Protein AF-A0A1R3T8W7-F1 (afdb_monomer_lite)

InterPro domains:
  IPR005361 Uncharacterised protein family UPF0158 [PF03682] (24-97)

Foldseek 3Di:
DDDDDDPPPDDPVPDPVPPCVPDPDDDDDDDDDPVVVLVLLVVVLVPDDPDDLSVQLVCLSVDPPNVVSNCVSLVVDPCVVVSVVSSVVVRVVSVVVSVVCVVVVVD

Radius of gyration: 21.02 Å; chains: 1; bounding box: 66×24×58 Å

Secondary structure (DSSP, 8-state):
-PPP-------SSSSSGGGGGG-SS----PPPPHHHHHHHHHHHHHHSPSSHHHHHHHHHHTSSSHHHHHHHHHHTSTTHHHHHHHHHHHHHHHHHHHHHHHHHS--

Sequence (107 aa):
MKKEEEMTDTDTYSDEIFSFRKWKDFITIEPLESSEAYRIMEYFVDNLPKGHAKNILNNAINGKKPFANFNNFIHQSEYRELWFEFKDRMYEKYVIDSYLYKITDKG

Organism: NCBI:txid1642647

pLDDT: mean 85.26, std 19.99, range [35.75, 98.62]

Structure (mmCIF, N/CA/C/O backbone):
data_AF-A0A1R3T8W7-F1
#
_entry.id   AF-A0A1R3T8W7-F1
#
loop_
_atom_site.group_PDB
_atom_site.id
_atom_site.type_symbol
_atom_site.label_atom_id
_atom_site.label_alt_id
_atom_site.label_comp_id
_atom_site.label_asym_id
_atom_site.label_entity_id
_atom_site.label_seq_id
_atom_site.pdbx_PDB_ins_code
_atom_site.Cartn_x
_atom_site.Cartn_y
_atom_site.Cartn_z
_atom_site.occupancy
_atom_site.B_iso_or_equiv
_atom_site.auth_seq_id
_atom_site.auth_comp_id
_atom_site.auth_asym_id
_atom_site.auth_atom_id
_atom_site.pdbx_PDB_model_num
ATOM 1 N N . MET A 1 1 ? 47.899 4.481 27.306 1.00 35.75 1 MET A N 1
ATOM 2 C CA . MET A 1 1 ? 46.911 5.265 26.540 1.00 35.75 1 MET A CA 1
ATOM 3 C C . MET A 1 1 ? 46.692 4.532 25.223 1.00 35.75 1 MET A C 1
ATOM 5 O O . MET A 1 1 ? 47.529 4.633 24.336 1.00 35.75 1 MET A O 1
ATOM 9 N N . LYS A 1 2 ? 45.689 3.648 25.168 1.00 37.84 2 LYS A N 1
ATOM 10 C CA . LYS A 1 2 ? 45.325 2.922 23.944 1.00 37.84 2 LYS A CA 1
ATOM 11 C C . LYS A 1 2 ? 44.410 3.850 23.146 1.00 37.84 2 LYS A C 1
ATOM 13 O O . LYS A 1 2 ? 43.479 4.388 23.734 1.00 37.84 2 LYS A O 1
ATOM 18 N N . LYS A 1 3 ? 44.731 4.103 21.877 1.00 40.78 3 LYS A N 1
ATOM 19 C CA . LYS A 1 3 ? 43.818 4.803 20.971 1.00 40.78 3 LYS A CA 1
ATOM 20 C C . LYS A 1 3 ? 42.652 3.862 20.683 1.00 40.78 3 LYS A C 1
ATOM 22 O O . LYS A 1 3 ? 42.885 2.708 20.337 1.00 40.78 3 LYS A O 1
ATOM 27 N N . GLU A 1 4 ? 41.447 4.356 20.916 1.00 46.00 4 GLU A N 1
ATOM 28 C CA . GLU A 1 4 ? 40.200 3.741 20.481 1.00 46.00 4 GLU A CA 1
ATOM 29 C C . GLU A 1 4 ? 40.192 3.727 18.949 1.00 46.00 4 GLU A C 1
ATOM 31 O O . GLU A 1 4 ? 40.404 4.759 18.311 1.00 46.00 4 GLU A O 1
ATOM 36 N N . GLU A 1 5 ? 40.035 2.542 18.367 1.00 46.19 5 GLU A N 1
ATOM 37 C CA . GLU A 1 5 ? 39.701 2.388 16.955 1.00 46.19 5 GLU A CA 1
ATOM 38 C C . GLU A 1 5 ? 38.207 2.696 16.815 1.00 46.19 5 GLU A C 1
ATOM 40 O O . GLU A 1 5 ? 37.358 1.939 17.287 1.00 46.19 5 GLU A O 1
ATOM 45 N N . GLU A 1 6 ? 37.889 3.843 16.214 1.00 45.78 6 GLU A N 1
ATOM 46 C CA . GLU A 1 6 ? 36.545 4.143 15.727 1.00 45.78 6 GLU A CA 1
ATOM 47 C C . GLU A 1 6 ? 36.195 3.137 14.627 1.00 45.78 6 GLU A C 1
ATOM 49 O O . GLU A 1 6 ? 36.710 3.189 13.511 1.00 45.78 6 GLU A O 1
ATOM 54 N N . MET A 1 7 ? 35.320 2.197 14.965 1.00 41.44 7 MET A N 1
ATOM 55 C CA . MET A 1 7 ? 34.732 1.252 14.029 1.00 41.44 7 MET A CA 1
ATOM 56 C C . MET A 1 7 ? 33.628 1.983 13.252 1.00 41.44 7 MET A C 1
ATOM 58 O O . MET A 1 7 ? 32.489 2.079 13.708 1.00 41.44 7 MET A O 1
ATOM 62 N N . THR A 1 8 ? 33.970 2.566 12.102 1.00 39.56 8 THR A N 1
ATOM 63 C CA . THR A 1 8 ? 32.982 3.157 11.194 1.00 39.56 8 THR A CA 1
ATOM 64 C C . THR A 1 8 ? 32.245 2.029 10.482 1.00 39.56 8 THR A C 1
ATOM 66 O O . THR A 1 8 ? 32.768 1.420 9.554 1.00 39.56 8 THR A O 1
ATOM 69 N N . ASP A 1 9 ? 31.026 1.748 10.934 1.00 48.84 9 ASP A N 1
ATOM 70 C CA . ASP A 1 9 ? 30.135 0.692 10.432 1.00 48.84 9 ASP A CA 1
ATOM 71 C C . ASP A 1 9 ? 29.464 1.087 9.099 1.00 48.84 9 ASP A C 1
ATOM 73 O O . ASP A 1 9 ? 28.261 0.942 8.884 1.00 48.84 9 ASP A O 1
ATOM 77 N N . THR A 1 10 ? 30.242 1.700 8.209 1.00 51.19 10 THR A N 1
ATOM 78 C CA . THR A 1 10 ? 29.785 2.209 6.914 1.00 51.19 10 THR A CA 1
ATOM 79 C C . THR A 1 10 ? 30.798 1.772 5.865 1.00 51.19 10 THR A C 1
ATOM 81 O O . THR A 1 10 ? 31.996 1.856 6.104 1.00 51.19 10 THR A O 1
ATOM 84 N N . ASP A 1 11 ? 30.303 1.321 4.715 1.00 51.56 11 ASP A N 1
ATOM 85 C CA . ASP A 1 11 ? 31.067 1.100 3.477 1.00 51.56 11 ASP A CA 1
ATOM 86 C C . ASP A 1 11 ? 31.631 -0.310 3.232 1.00 51.56 11 ASP A C 1
ATOM 88 O O . ASP A 1 11 ? 32.797 -0.502 2.907 1.00 51.56 11 ASP A O 1
ATOM 92 N N . THR A 1 12 ? 30.774 -1.335 3.263 1.00 46.56 12 THR A N 1
ATOM 93 C CA . THR A 1 12 ? 31.036 -2.568 2.476 1.00 46.56 12 THR A CA 1
ATOM 94 C C . THR A 1 12 ? 29.970 -2.847 1.408 1.00 46.56 12 THR A C 1
ATOM 96 O O . THR A 1 12 ? 30.175 -3.671 0.526 1.00 46.56 12 THR A O 1
ATOM 99 N N . TYR A 1 13 ? 28.859 -2.105 1.396 1.00 54.47 13 TYR A N 1
ATOM 100 C CA . TYR A 1 13 ? 27.797 -2.270 0.390 1.00 54.47 13 TYR A CA 1
ATOM 101 C C . TYR A 1 13 ? 27.903 -1.322 -0.822 1.00 54.47 13 TYR A C 1
ATOM 103 O O . TYR A 1 13 ? 27.058 -1.385 -1.715 1.00 54.47 13 TYR A O 1
ATOM 111 N N . SER A 1 14 ? 28.899 -0.433 -0.878 1.00 55.19 14 SER A N 1
ATOM 112 C CA . SER A 1 14 ? 28.880 0.718 -1.796 1.00 55.19 14 SER A CA 1
ATOM 113 C C . SER A 1 14 ? 29.495 0.487 -3.182 1.00 55.19 14 SER A C 1
ATOM 115 O O . SER A 1 14 ? 29.097 1.187 -4.110 1.00 55.19 14 SER A O 1
ATOM 117 N N . ASP A 1 15 ? 30.370 -0.501 -3.391 1.00 50.47 15 ASP A N 1
ATOM 118 C CA . ASP A 1 15 ? 31.103 -0.591 -4.669 1.00 50.47 15 ASP A CA 1
ATOM 119 C C . ASP A 1 15 ? 30.623 -1.705 -5.617 1.00 50.47 15 ASP A C 1
ATOM 121 O O . ASP A 1 15 ? 30.577 -1.506 -6.834 1.00 50.47 15 ASP A O 1
ATOM 125 N N . GLU A 1 16 ? 30.193 -2.864 -5.106 1.00 53.38 16 GLU A N 1
ATOM 126 C CA . GLU A 1 16 ? 29.762 -3.978 -5.969 1.00 53.38 16 GLU A CA 1
ATOM 127 C C . GLU A 1 16 ? 28.366 -3.761 -6.571 1.00 53.38 16 GLU A C 1
ATOM 129 O O . GLU A 1 16 ? 28.170 -3.970 -7.775 1.00 53.38 16 GLU A O 1
ATOM 134 N N . ILE A 1 17 ? 27.416 -3.263 -5.766 1.00 56.38 17 ILE A N 1
ATOM 135 C CA . ILE A 1 17 ? 26.030 -2.999 -6.190 1.00 56.38 17 ILE A CA 1
ATOM 136 C C . ILE A 1 17 ? 25.981 -1.899 -7.260 1.00 56.38 17 ILE A C 1
ATOM 138 O O . ILE A 1 17 ? 25.175 -1.982 -8.183 1.00 56.38 17 ILE A O 1
ATOM 142 N N . PHE A 1 18 ? 26.876 -0.906 -7.207 1.00 52.75 18 PHE A N 1
ATOM 143 C CA . PHE A 1 18 ? 26.897 0.217 -8.153 1.00 52.75 18 PHE A CA 1
ATOM 144 C C . PHE A 1 18 ? 27.688 -0.042 -9.450 1.00 52.75 18 PHE A C 1
ATOM 146 O O . PHE A 1 18 ? 27.771 0.831 -10.323 1.00 52.75 18 PHE A O 1
ATOM 153 N N . SER A 1 19 ? 28.213 -1.257 -9.647 1.00 54.53 19 SER A N 1
ATOM 154 C CA . SER A 1 19 ? 28.898 -1.647 -10.890 1.00 54.53 19 SER A CA 1
ATOM 155 C C . SER A 1 19 ? 27.957 -1.912 -12.085 1.00 54.53 19 SER A C 1
ATOM 157 O O . SER A 1 19 ? 28.419 -2.282 -13.169 1.00 54.53 19 SER A O 1
ATOM 159 N N . PHE A 1 20 ? 26.651 -1.629 -11.947 1.00 54.09 20 PHE A N 1
ATOM 160 C CA . PHE A 1 20 ? 25.636 -1.707 -13.014 1.00 54.09 20 PHE A CA 1
ATOM 161 C C . PHE A 1 20 ? 25.972 -0.890 -14.271 1.00 54.09 20 PHE A C 1
ATOM 163 O O . PHE A 1 20 ? 25.447 -1.168 -15.347 1.00 54.09 20 PHE A O 1
ATOM 170 N N . ARG A 1 21 ? 26.905 0.071 -14.189 1.00 55.38 21 ARG A N 1
ATOM 171 C CA . ARG A 1 21 ? 27.391 0.846 -15.349 1.00 55.38 21 ARG A CA 1
ATOM 172 C C . ARG A 1 21 ? 28.024 -0.010 -16.460 1.00 55.38 21 ARG A C 1
ATOM 174 O O . ARG A 1 21 ? 28.315 0.526 -17.524 1.00 55.38 21 ARG A O 1
ATOM 181 N N . LYS A 1 22 ? 28.268 -1.308 -16.231 1.00 67.19 22 LYS A N 1
ATOM 182 C CA . LYS A 1 22 ? 28.845 -2.233 -17.225 1.00 67.19 22 LYS A CA 1
ATOM 183 C C . LYS A 1 22 ? 27.819 -3.103 -17.961 1.00 67.19 22 LYS A C 1
ATOM 185 O O . LYS A 1 22 ? 28.210 -3.804 -18.894 1.00 67.19 22 LYS A O 1
ATOM 190 N N . TRP A 1 23 ? 26.545 -3.105 -17.565 1.00 78.94 23 TRP A N 1
ATOM 191 C CA . TRP A 1 23 ? 25.536 -3.932 -18.234 1.00 78.94 23 TRP A CA 1
ATOM 192 C C . TRP A 1 23 ? 25.052 -3.235 -19.502 1.00 78.94 23 TRP A C 1
ATOM 194 O O . TRP A 1 23 ? 24.593 -2.098 -19.460 1.00 78.94 23 TRP A O 1
ATOM 204 N N . LYS A 1 24 ? 25.190 -3.919 -20.641 1.00 73.38 24 LYS A N 1
ATOM 205 C CA . LYS A 1 24 ? 24.734 -3.398 -21.937 1.00 73.38 24 LYS A CA 1
ATOM 206 C C . LYS A 1 24 ? 23.214 -3.458 -22.070 1.00 73.38 24 LYS A C 1
ATOM 208 O O . LYS A 1 24 ? 22.630 -2.531 -22.616 1.00 73.38 24 LYS A O 1
ATOM 213 N N . ASP A 1 25 ? 22.602 -4.498 -21.504 1.00 83.69 25 ASP A N 1
ATOM 214 C CA . ASP A 1 25 ? 21.164 -4.736 -21.557 1.00 83.69 25 ASP A CA 1
ATOM 215 C C . ASP A 1 25 ? 20.617 -4.917 -20.141 1.00 83.69 25 ASP A C 1
ATOM 217 O O . ASP A 1 25 ? 20.910 -5.901 -19.461 1.00 83.69 25 ASP A O 1
ATOM 221 N N . PHE A 1 26 ? 19.826 -3.952 -19.683 1.00 85.56 26 PHE A N 1
ATOM 222 C CA . PHE A 1 26 ? 19.116 -4.022 -18.411 1.00 85.56 26 PHE A CA 1
ATOM 223 C C . PHE A 1 26 ? 17.730 -3.392 -18.542 1.00 85.56 26 PHE A C 1
ATOM 225 O O . PHE A 1 26 ? 17.461 -2.600 -19.449 1.00 85.56 26 PHE A O 1
ATOM 232 N N . ILE A 1 27 ? 16.838 -3.769 -17.628 1.00 86.75 27 ILE A N 1
ATOM 233 C CA . ILE A 1 27 ? 15.497 -3.205 -17.513 1.00 86.75 27 ILE A CA 1
ATOM 234 C C . ILE A 1 27 ? 15.347 -2.679 -16.094 1.00 86.75 27 ILE A C 1
ATOM 236 O O . ILE A 1 27 ? 15.409 -3.443 -15.135 1.00 86.75 27 ILE A O 1
ATOM 240 N N . THR A 1 28 ? 15.134 -1.372 -15.973 1.00 90.12 28 THR A N 1
ATOM 241 C CA . THR A 1 28 ? 14.786 -0.741 -14.700 1.00 90.12 28 THR A CA 1
ATOM 242 C C . THR A 1 28 ? 13.273 -0.751 -14.534 1.00 90.12 28 THR A C 1
ATOM 244 O O . THR A 1 28 ? 12.538 -0.308 -15.427 1.00 90.12 28 THR A O 1
ATOM 247 N N . ILE A 1 29 ? 12.816 -1.260 -13.393 1.00 91.56 29 ILE A N 1
ATOM 248 C CA . ILE A 1 29 ? 11.424 -1.191 -12.952 1.00 91.56 29 ILE A CA 1
ATOM 249 C C . ILE A 1 29 ? 11.372 -0.138 -11.855 1.00 91.56 29 ILE A C 1
ATOM 251 O O . ILE A 1 29 ? 12.036 -0.281 -10.829 1.00 91.56 29 ILE A O 1
ATOM 255 N N . GLU A 1 30 ? 10.619 0.929 -12.106 1.00 92.44 30 GLU A N 1
ATOM 256 C CA . GLU A 1 30 ? 10.473 2.006 -11.135 1.00 92.44 30 GLU A CA 1
ATOM 257 C C . GLU A 1 30 ? 9.641 1.529 -9.940 1.00 92.44 30 GLU A C 1
ATOM 259 O O . GLU A 1 30 ? 8.701 0.743 -10.127 1.00 92.44 30 GLU A O 1
ATOM 264 N N . PRO A 1 31 ? 9.954 1.996 -8.720 1.00 91.88 31 PRO A N 1
ATOM 265 C CA . PRO A 1 31 ? 9.131 1.732 -7.552 1.00 91.88 31 PRO A CA 1
ATOM 266 C C . PRO A 1 31 ? 7.673 2.144 -7.768 1.00 91.88 31 PRO A C 1
ATOM 268 O O . PRO A 1 31 ? 7.356 3.023 -8.566 1.00 91.88 31 PRO A O 1
ATOM 271 N N . LEU A 1 32 ? 6.781 1.510 -7.014 1.00 93.62 32 LEU A N 1
ATOM 272 C CA . LEU A 1 32 ? 5.358 1.807 -7.063 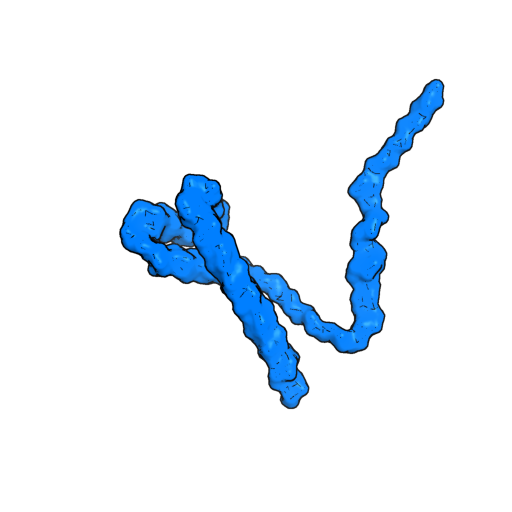1.00 93.62 32 LEU A CA 1
ATOM 273 C C . LEU A 1 32 ? 5.101 3.229 -6.538 1.00 93.62 32 LEU A C 1
ATOM 275 O O . LEU A 1 32 ? 5.505 3.567 -5.423 1.00 93.62 32 LEU A O 1
ATOM 279 N N . GLU A 1 33 ? 4.412 4.049 -7.327 1.00 95.81 33 GLU A N 1
ATOM 280 C CA . GLU A 1 33 ? 4.045 5.403 -6.917 1.00 95.81 33 GLU A CA 1
ATOM 281 C C . GLU A 1 33 ? 3.131 5.391 -5.688 1.00 95.81 33 GLU A C 1
ATOM 283 O O . GLU A 1 33 ? 2.308 4.490 -5.496 1.00 95.81 33 GLU A O 1
ATOM 288 N N . SER A 1 34 ? 3.213 6.444 -4.871 1.00 96.12 34 SER A N 1
ATOM 289 C CA . SER A 1 34 ? 2.390 6.547 -3.655 1.00 96.12 34 SER A CA 1
ATOM 290 C C . SER A 1 34 ? 0.888 6.479 -3.964 1.00 96.12 34 SER A C 1
ATOM 292 O O . SER A 1 34 ? 0.124 5.926 -3.178 1.00 96.12 34 SER A O 1
ATOM 294 N N . SER A 1 35 ? 0.447 6.992 -5.117 1.00 96.81 35 SER A N 1
ATOM 295 C CA . SER A 1 35 ? -0.950 6.896 -5.557 1.00 96.81 35 SER A CA 1
ATOM 296 C C . SER A 1 35 ? -1.386 5.459 -5.844 1.00 96.81 35 SER A C 1
ATOM 298 O O . SER A 1 35 ? -2.496 5.077 -5.486 1.00 96.81 35 SER A O 1
ATOM 300 N N . GLU A 1 36 ? -0.521 4.647 -6.453 1.00 97.12 36 GLU A N 1
ATOM 301 C CA . GLU A 1 36 ? -0.819 3.238 -6.716 1.00 97.12 36 GLU A CA 1
ATOM 302 C C . GLU A 1 36 ? -0.803 2.432 -5.413 1.00 97.12 36 GLU A C 1
ATOM 304 O O . GLU A 1 36 ? -1.659 1.576 -5.198 1.00 97.12 36 GLU A O 1
ATOM 309 N N . ALA A 1 37 ? 0.104 2.759 -4.486 1.00 97.25 37 ALA A N 1
ATOM 310 C CA . ALA A 1 37 ? 0.156 2.111 -3.178 1.00 97.25 37 ALA A CA 1
ATOM 311 C C . ALA A 1 37 ? -1.117 2.405 -2.374 1.00 97.25 37 ALA A C 1
ATOM 313 O O . ALA A 1 37 ? -1.674 1.515 -1.731 1.00 97.25 37 ALA A O 1
ATOM 314 N N . TYR A 1 38 ? -1.613 3.642 -2.463 1.00 98.12 38 TYR A N 1
ATOM 315 C CA . TYR A 1 38 ? -2.888 4.037 -1.878 1.00 98.12 38 TYR A CA 1
ATOM 316 C C . TYR A 1 38 ? -4.061 3.243 -2.477 1.00 98.12 38 TYR A C 1
ATOM 318 O O . TYR A 1 38 ? -4.862 2.692 -1.725 1.00 98.12 38 TYR A O 1
ATOM 326 N N . ARG A 1 39 ? -4.118 3.071 -3.806 1.00 98.25 39 ARG A N 1
ATOM 327 C CA . ARG A 1 39 ? -5.153 2.243 -4.457 1.00 98.25 39 ARG A CA 1
ATOM 328 C C . ARG A 1 39 ? -5.123 0.783 -4.007 1.00 98.25 39 ARG A C 1
ATOM 330 O O . ARG A 1 39 ? -6.174 0.165 -3.868 1.00 98.25 39 ARG A O 1
ATOM 337 N N . ILE A 1 40 ? -3.940 0.221 -3.750 1.00 98.50 40 ILE A N 1
ATOM 338 C CA . ILE A 1 40 ? -3.815 -1.133 -3.187 1.00 98.50 40 ILE A CA 1
ATOM 339 C C . ILE A 1 40 ? -4.456 -1.193 -1.791 1.00 98.50 40 ILE A C 1
ATOM 341 O O . ILE A 1 40 ? -5.151 -2.162 -1.484 1.00 98.50 40 ILE A O 1
ATOM 345 N N . MET A 1 41 ? -4.280 -0.161 -0.958 1.00 98.50 41 MET A N 1
ATOM 346 C CA . MET A 1 41 ? -4.959 -0.077 0.341 1.00 98.50 41 MET A CA 1
ATOM 347 C C . MET A 1 41 ? -6.480 0.013 0.175 1.00 98.50 41 MET A C 1
ATOM 349 O O . MET A 1 41 ? -7.194 -0.719 0.855 1.00 98.50 41 MET A O 1
ATOM 353 N N . GLU A 1 42 ? -6.980 0.856 -0.735 1.00 98.50 42 GLU A N 1
ATOM 354 C CA . GLU A 1 42 ? -8.418 0.956 -1.035 1.00 98.50 42 GLU A CA 1
ATOM 355 C C . GLU A 1 42 ? -8.988 -0.400 -1.450 1.00 98.50 42 GLU A C 1
ATOM 357 O O . GLU A 1 42 ? -9.943 -0.888 -0.847 1.00 98.50 42 GLU A O 1
ATOM 362 N N . TYR A 1 43 ? -8.328 -1.067 -2.399 1.00 98.50 43 TYR A N 1
ATOM 363 C CA . TYR A 1 43 ? -8.762 -2.365 -2.895 1.00 98.50 43 TYR A CA 1
ATOM 364 C C . TYR A 1 43 ? -8.778 -3.426 -1.788 1.00 98.50 43 TYR A C 1
ATOM 366 O O . TYR A 1 43 ? -9.712 -4.223 -1.707 1.00 98.50 43 TYR A O 1
ATOM 374 N N . PHE A 1 44 ? -7.799 -3.421 -0.883 1.00 98.56 44 PHE A N 1
ATOM 375 C CA . PHE A 1 44 ? -7.821 -4.309 0.275 1.00 98.56 44 PHE A CA 1
ATOM 376 C C . PHE A 1 44 ? -9.047 -4.067 1.162 1.00 98.56 44 PHE A C 1
ATOM 378 O O . PHE A 1 44 ? -9.779 -5.006 1.476 1.00 98.56 44 PHE A O 1
ATOM 385 N N . VAL A 1 45 ? -9.301 -2.809 1.535 1.00 98.31 45 VAL A N 1
ATOM 386 C CA . VAL A 1 45 ? -10.413 -2.441 2.423 1.00 98.31 45 VAL A CA 1
ATOM 387 C C . VAL A 1 45 ? -11.763 -2.759 1.786 1.00 98.31 45 VAL A C 1
ATOM 389 O O . VAL A 1 45 ? -12.650 -3.297 2.456 1.00 98.31 45 VAL A O 1
ATOM 392 N N . ASP A 1 46 ? -11.910 -2.514 0.486 1.00 98.00 46 ASP A N 1
ATOM 393 C CA . ASP A 1 46 ? -13.125 -2.815 -0.269 1.00 98.00 46 ASP A CA 1
ATOM 394 C C . ASP A 1 46 ? -13.464 -4.307 -0.285 1.00 98.00 46 ASP A C 1
ATOM 396 O O . ASP A 1 46 ? -14.647 -4.663 -0.272 1.00 98.00 46 ASP A O 1
ATOM 400 N N . ASN A 1 47 ? -12.462 -5.183 -0.214 1.00 97.25 47 ASN A N 1
ATOM 401 C CA . ASN A 1 47 ? -12.652 -6.634 -0.195 1.00 97.25 47 ASN A CA 1
ATOM 402 C C . ASN A 1 47 ? -12.783 -7.232 1.214 1.00 97.25 47 ASN A C 1
ATOM 404 O O . ASN A 1 47 ? -13.081 -8.419 1.346 1.00 97.25 47 ASN A O 1
ATOM 408 N N . LEU A 1 48 ? -12.631 -6.437 2.279 1.00 97.06 48 LEU A N 1
ATOM 409 C CA . LEU A 1 48 ? -12.870 -6.931 3.635 1.00 97.06 48 LEU A CA 1
ATOM 410 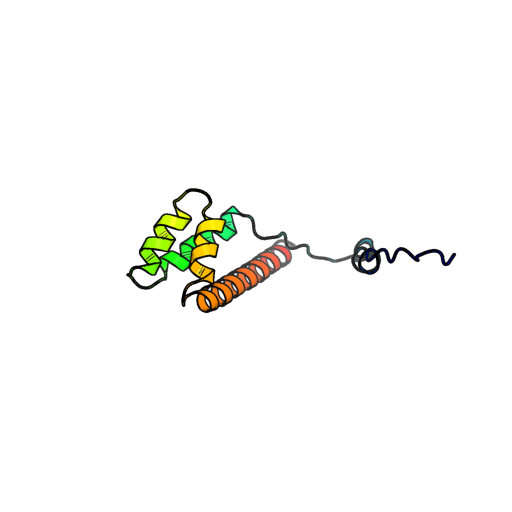C C . LEU A 1 48 ? -14.357 -7.254 3.870 1.00 97.06 48 LEU A C 1
ATOM 412 O O . LEU A 1 48 ? -15.242 -6.579 3.313 1.00 97.06 48 LEU A O 1
ATOM 416 N N . PRO A 1 49 ? -14.663 -8.230 4.748 1.00 96.62 49 PRO A N 1
ATOM 417 C CA . PRO A 1 49 ? -16.019 -8.462 5.226 1.00 96.62 49 PRO A CA 1
ATOM 418 C C . PRO A 1 49 ? -16.625 -7.193 5.836 1.00 96.62 49 PRO A C 1
ATOM 420 O O . PRO A 1 49 ? -15.932 -6.363 6.430 1.00 96.62 49 PRO A O 1
ATOM 423 N N . LYS A 1 50 ? -17.949 -7.035 5.719 1.00 96.88 50 LYS A N 1
ATOM 424 C CA . LYS A 1 50 ? -18.654 -5.950 6.417 1.00 96.88 50 LYS A CA 1
ATOM 425 C C . LYS A 1 50 ? -18.457 -6.117 7.923 1.00 96.88 50 LYS A C 1
ATOM 427 O O . LYS A 1 50 ? -18.691 -7.196 8.456 1.00 96.88 50 LYS A O 1
ATOM 432 N N . GLY A 1 51 ? -18.072 -5.046 8.608 1.00 96.62 51 GLY A N 1
ATOM 433 C CA . GLY A 1 51 ? -17.853 -5.094 10.047 1.00 96.62 51 GLY A CA 1
ATOM 434 C C . GLY A 1 51 ? -17.002 -3.944 10.559 1.00 96.62 51 GLY A C 1
ATOM 435 O O . GLY A 1 51 ? -16.713 -2.981 9.846 1.00 96.62 51 GLY A O 1
ATOM 436 N N . HIS A 1 52 ? -16.598 -4.062 11.822 1.00 96.62 52 HIS A N 1
ATOM 437 C CA . HIS A 1 52 ? -15.870 -3.011 12.521 1.00 96.62 52 HIS A CA 1
ATOM 438 C C . HIS A 1 52 ? -14.548 -2.651 11.832 1.00 96.62 52 HIS A C 1
ATOM 440 O O . HIS A 1 52 ? -14.276 -1.466 11.630 1.00 96.62 52 HIS A O 1
ATOM 446 N N . ALA A 1 53 ? -13.760 -3.656 11.438 1.00 97.00 53 ALA A N 1
ATOM 447 C CA . ALA A 1 53 ? -12.458 -3.451 10.812 1.00 97.00 53 ALA A CA 1
ATOM 448 C C . ALA A 1 53 ? -12.567 -2.680 9.492 1.00 97.00 53 ALA A C 1
ATOM 450 O O . ALA A 1 53 ? -11.884 -1.674 9.313 1.00 97.00 53 ALA A O 1
ATOM 451 N N . LYS A 1 54 ? -13.500 -3.076 8.614 1.00 98.19 54 LYS A N 1
ATOM 452 C CA . LYS A 1 54 ? -13.769 -2.365 7.358 1.00 98.19 54 LYS A CA 1
ATOM 453 C C . LYS A 1 54 ? -14.172 -0.911 7.594 1.00 98.19 54 LYS A C 1
ATOM 455 O O . LYS A 1 54 ? -13.675 -0.029 6.907 1.00 98.19 54 LYS A O 1
ATOM 460 N N . ASN A 1 55 ? -15.018 -0.641 8.590 1.00 98.12 55 ASN A N 1
ATOM 461 C CA . ASN A 1 55 ? -15.424 0.728 8.918 1.00 98.12 55 ASN A CA 1
ATOM 462 C C . ASN A 1 55 ? -14.253 1.580 9.435 1.00 98.12 55 ASN A C 1
ATOM 464 O O . ASN A 1 55 ? -14.110 2.726 9.013 1.00 98.12 55 ASN A O 1
ATOM 468 N N . ILE A 1 56 ? -13.403 1.036 10.319 1.00 98.00 56 ILE A N 1
ATOM 469 C CA . ILE A 1 56 ? -12.204 1.751 10.789 1.00 98.00 56 ILE A CA 1
ATOM 470 C C . ILE A 1 56 ? -11.279 2.049 9.615 1.00 98.00 56 ILE A C 1
ATOM 472 O O . ILE A 1 56 ? -10.847 3.188 9.455 1.00 98.00 56 ILE A O 1
ATOM 476 N N . LEU A 1 57 ? -10.978 1.040 8.802 1.00 98.31 57 LEU A N 1
ATOM 477 C CA . LEU A 1 57 ? -10.027 1.182 7.711 1.00 98.31 57 LEU A CA 1
ATOM 478 C C . LEU A 1 57 ? -10.542 2.122 6.617 1.00 98.31 57 LEU A C 1
ATOM 480 O O . LEU A 1 57 ? -9.772 2.951 6.148 1.00 98.31 57 LEU A O 1
ATOM 484 N N . ASN A 1 58 ? -11.840 2.096 6.300 1.00 98.19 58 ASN A N 1
ATOM 485 C CA . ASN A 1 58 ? -12.462 3.080 5.408 1.00 98.19 58 ASN A CA 1
ATOM 486 C C . ASN A 1 58 ? -12.285 4.511 5.924 1.00 98.19 58 ASN A C 1
ATOM 488 O O . ASN A 1 58 ? -11.929 5.408 5.163 1.00 98.19 58 ASN A O 1
ATOM 492 N N . ASN A 1 59 ? -12.485 4.736 7.223 1.00 98.00 59 ASN A N 1
ATOM 493 C CA . ASN A 1 59 ? -12.249 6.051 7.817 1.00 98.00 59 ASN A CA 1
ATOM 494 C C . ASN A 1 59 ? -10.756 6.418 7.824 1.00 98.00 59 ASN A C 1
ATOM 496 O O . ASN A 1 59 ? -10.410 7.587 7.665 1.00 98.00 59 ASN A O 1
ATOM 500 N N . ALA A 1 60 ? -9.872 5.434 8.007 1.00 98.06 60 ALA A N 1
ATOM 501 C CA . ALA A 1 60 ? -8.431 5.643 8.022 1.00 98.06 60 ALA A CA 1
ATOM 502 C C . ALA A 1 60 ? -7.906 6.081 6.649 1.00 98.06 60 ALA A C 1
ATOM 504 O O . ALA A 1 60 ? -7.184 7.076 6.583 1.00 98.06 60 ALA A O 1
ATOM 505 N N . ILE A 1 61 ? -8.292 5.387 5.571 1.00 98.00 61 ILE A N 1
ATOM 506 C CA . ILE A 1 61 ? -7.820 5.684 4.208 1.00 98.00 61 ILE A CA 1
ATOM 507 C C . ILE A 1 61 ? -8.419 6.983 3.654 1.00 98.00 61 ILE A C 1
ATOM 509 O O . ILE A 1 61 ? -7.708 7.751 3.023 1.00 98.00 61 ILE A O 1
ATOM 513 N N . ASN A 1 62 ? -9.671 7.312 3.989 1.00 97.50 62 ASN A N 1
ATOM 514 C CA . ASN A 1 62 ? -10.294 8.579 3.581 1.00 97.50 62 ASN A CA 1
ATOM 515 C C . ASN A 1 62 ? -9.914 9.773 4.486 1.00 97.50 62 ASN A C 1
ATOM 517 O O . ASN A 1 62 ? -10.369 10.899 4.275 1.00 97.50 62 ASN A O 1
ATOM 521 N N . GLY A 1 63 ? -9.122 9.533 5.536 1.00 95.56 63 GLY A N 1
ATOM 522 C CA . GLY A 1 63 ? -8.766 10.512 6.560 1.00 95.56 63 GLY A CA 1
ATOM 523 C C . GLY A 1 63 ? -7.388 11.157 6.378 1.00 95.56 63 GLY A C 1
ATOM 524 O O . GLY A 1 63 ? -6.676 10.966 5.394 1.00 95.56 63 GLY A O 1
ATOM 525 N N . LYS A 1 64 ? -6.963 11.937 7.381 1.00 96.50 64 LYS A N 1
ATOM 526 C CA . LYS A 1 64 ? -5.604 12.507 7.421 1.00 96.50 64 LYS A CA 1
ATOM 527 C C . LYS A 1 64 ? -4.578 11.412 7.695 1.00 96.50 64 LYS A C 1
ATOM 529 O O . LYS A 1 64 ? -4.768 10.645 8.628 1.00 96.50 64 LYS A O 1
ATOM 534 N N . LYS A 1 65 ? -3.438 11.440 6.996 1.00 97.44 65 LYS A N 1
ATOM 535 C CA . LYS A 1 65 ? -2.339 10.459 7.134 1.00 97.44 65 LYS A CA 1
ATOM 536 C C . LYS A 1 65 ? -2.806 9.012 6.867 1.00 97.44 65 LYS A C 1
ATOM 538 O O . LYS A 1 65 ? -2.637 8.153 7.736 1.00 97.44 65 LYS A O 1
ATOM 543 N N . PRO A 1 66 ? -3.362 8.735 5.675 1.00 97.94 66 PRO A N 1
ATOM 544 C CA . PRO A 1 66 ? -4.003 7.457 5.375 1.00 97.94 66 PRO A CA 1
ATOM 545 C C . PRO A 1 66 ? -3.079 6.259 5.584 1.00 97.94 66 PRO A C 1
ATOM 547 O O . PRO A 1 66 ? -3.436 5.331 6.302 1.00 97.94 66 PRO A O 1
ATOM 550 N N . PHE A 1 67 ? -1.850 6.327 5.065 1.00 98.25 67 PHE A N 1
ATOM 551 C CA . PHE A 1 67 ? -0.838 5.283 5.241 1.00 98.25 67 PHE A CA 1
ATOM 552 C C . PHE A 1 67 ? -0.546 4.977 6.711 1.00 98.25 67 PHE A C 1
ATOM 554 O O . PHE A 1 67 ? -0.567 3.820 7.122 1.00 98.25 67 PHE A O 1
ATOM 561 N N . ALA A 1 68 ? -0.302 6.010 7.522 1.00 98.38 68 ALA A N 1
ATOM 562 C CA . ALA A 1 68 ? 0.049 5.824 8.926 1.00 98.38 68 ALA A CA 1
ATOM 563 C C . ALA A 1 68 ? -1.116 5.220 9.722 1.00 98.38 68 ALA A C 1
ATOM 565 O O . ALA A 1 68 ? -0.918 4.273 10.476 1.00 98.38 68 ALA A O 1
ATOM 566 N N . ASN A 1 69 ? -2.334 5.732 9.534 1.00 98.38 69 ASN A N 1
ATOM 567 C CA . ASN A 1 69 ? -3.498 5.260 10.285 1.00 98.38 69 ASN A CA 1
ATOM 568 C C . ASN A 1 69 ? -3.915 3.847 9.879 1.00 98.38 69 ASN A C 1
ATOM 570 O O . ASN A 1 69 ? -4.229 3.032 10.746 1.00 98.38 69 ASN A O 1
ATOM 574 N N . PHE A 1 70 ? -3.885 3.551 8.579 1.00 98.62 70 PHE A N 1
ATOM 575 C CA . PHE A 1 70 ? -4.118 2.208 8.068 1.00 98.62 70 PHE A CA 1
ATOM 576 C C . PHE A 1 70 ? -3.105 1.224 8.660 1.00 98.62 70 PHE A C 1
ATOM 578 O O . PHE A 1 70 ? -3.504 0.233 9.267 1.00 98.62 70 PHE A O 1
ATOM 585 N N . ASN A 1 71 ? -1.804 1.533 8.575 1.00 98.12 71 ASN A N 1
ATOM 586 C CA . ASN A 1 71 ? -0.754 0.667 9.109 1.00 98.12 71 ASN A CA 1
ATOM 587 C C . ASN A 1 71 ? -0.917 0.455 10.617 1.00 98.12 71 ASN A C 1
ATOM 589 O O . ASN A 1 71 ?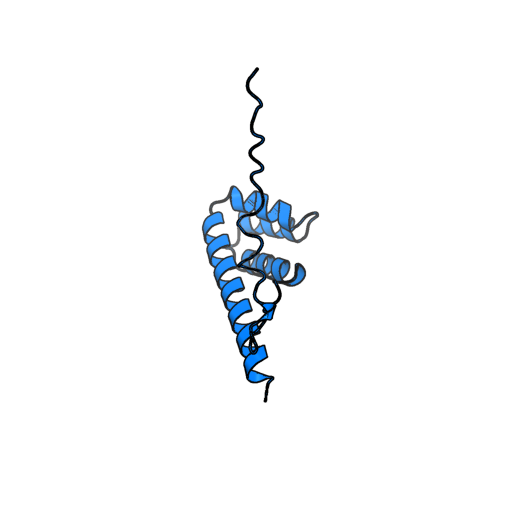 -0.875 -0.683 11.078 1.00 98.12 71 ASN A O 1
ATOM 593 N N . ASN A 1 72 ? -1.168 1.521 11.381 1.00 98.44 72 ASN A N 1
ATOM 594 C CA . ASN A 1 72 ? -1.375 1.423 12.826 1.00 98.44 72 ASN A CA 1
ATOM 595 C C . ASN A 1 72 ? -2.487 0.429 13.184 1.00 98.44 72 ASN A C 1
ATOM 597 O O . ASN A 1 72 ? -2.294 -0.389 14.081 1.00 98.44 72 ASN A O 1
ATOM 601 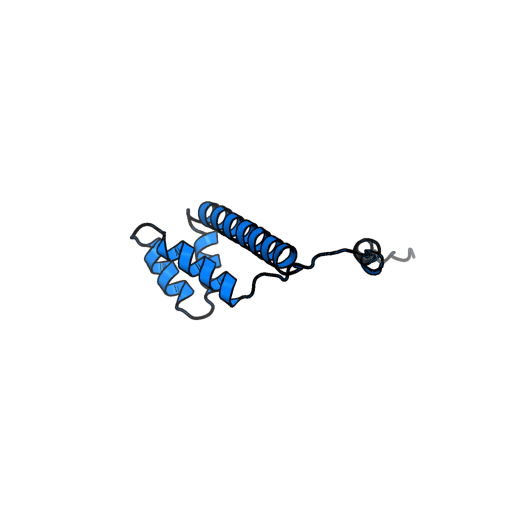N N . PHE A 1 73 ? -3.620 0.467 12.473 1.00 98.31 73 PHE A N 1
ATOM 602 C CA . PHE A 1 73 ? -4.697 -0.500 12.680 1.00 98.31 73 PHE A CA 1
ATOM 603 C C . PHE A 1 73 ? -4.277 -1.910 12.259 1.00 98.31 73 PHE A C 1
ATOM 605 O O . PHE A 1 73 ? -4.398 -2.846 13.046 1.00 98.31 73 PHE A O 1
ATOM 612 N N . ILE A 1 74 ? -3.753 -2.067 11.039 1.00 98.25 74 ILE A N 1
ATOM 613 C CA . ILE A 1 74 ? -3.391 -3.373 10.479 1.00 98.25 74 ILE A CA 1
ATOM 614 C C . ILE A 1 74 ? -2.413 -4.116 11.383 1.00 98.25 74 ILE A C 1
ATOM 616 O O . ILE A 1 74 ? -2.655 -5.277 11.702 1.00 98.25 74 ILE A O 1
ATOM 620 N N . HIS A 1 75 ? -1.359 -3.443 11.852 1.00 98.06 75 HIS A N 1
ATOM 621 C CA . HIS A 1 75 ? -0.331 -4.037 12.708 1.00 98.06 75 HIS A CA 1
ATOM 622 C C . HIS A 1 75 ? -0.860 -4.566 14.049 1.00 98.06 75 HIS A C 1
ATOM 624 O O . HIS A 1 75 ? -0.213 -5.423 14.645 1.00 98.06 75 HIS A O 1
ATOM 630 N N . GLN A 1 76 ? -2.009 -4.068 14.509 1.00 97.31 76 GLN A N 1
ATOM 631 C CA . GLN A 1 76 ? -2.650 -4.448 15.771 1.00 97.31 76 GLN A CA 1
ATOM 632 C C . GLN A 1 76 ? -3.883 -5.339 15.560 1.00 97.31 76 GLN A C 1
ATOM 634 O O . GLN A 1 76 ? -4.551 -5.706 16.524 1.00 97.31 76 GLN A O 1
ATOM 639 N N . SER A 1 77 ? -4.207 -5.666 14.309 1.00 96.56 77 SER A N 1
ATOM 640 C CA . SER A 1 77 ? -5.415 -6.401 13.944 1.00 96.56 77 SER A CA 1
ATOM 641 C C . SER A 1 77 ? -5.107 -7.823 13.484 1.00 96.56 77 SER A C 1
ATOM 643 O O . SER A 1 77 ? -4.000 -8.132 13.041 1.00 96.56 77 SER A O 1
ATOM 645 N N . GLU A 1 78 ? -6.136 -8.667 13.483 1.00 96.88 78 GLU A N 1
ATOM 646 C CA . GLU A 1 78 ? -6.106 -9.999 12.863 1.00 96.88 78 GLU A CA 1
ATOM 647 C C . GLU A 1 78 ? -5.834 -9.964 11.344 1.00 96.88 78 GLU A C 1
ATOM 649 O O . GLU A 1 78 ? -5.424 -10.961 10.763 1.00 96.88 78 GLU A O 1
ATOM 654 N N . TYR A 1 79 ? -6.001 -8.808 10.689 1.00 97.81 79 TYR A N 1
ATOM 655 C CA . TYR A 1 79 ? -5.808 -8.646 9.244 1.00 97.81 79 TYR A CA 1
ATOM 656 C C . TYR A 1 79 ? -4.347 -8.409 8.845 1.00 97.81 79 TYR A C 1
ATOM 658 O O . TYR A 1 79 ? -4.074 -8.213 7.662 1.00 97.81 79 TYR A O 1
ATOM 666 N N . ARG A 1 80 ? -3.404 -8.404 9.799 1.00 98.06 80 ARG A N 1
ATOM 667 C CA . ARG A 1 80 ? -1.984 -8.127 9.540 1.00 98.06 80 ARG A CA 1
ATOM 668 C C . ARG A 1 80 ? -1.404 -9.034 8.460 1.00 98.06 80 ARG A C 1
ATOM 670 O O . ARG A 1 80 ? -0.863 -8.539 7.477 1.00 98.06 80 ARG A O 1
ATOM 677 N N . GLU A 1 81 ? -1.499 -10.343 8.658 1.00 98.44 81 GLU A N 1
ATOM 678 C CA . GLU A 1 81 ? -0.939 -11.334 7.730 1.00 98.44 81 GLU A CA 1
ATOM 679 C C . GLU A 1 81 ? -1.648 -11.266 6.378 1.00 98.44 81 GLU A C 1
ATOM 681 O O . GLU A 1 81 ? -0.990 -11.138 5.347 1.00 98.44 81 GLU A O 1
ATOM 686 N N . LEU A 1 82 ? -2.984 -11.191 6.395 1.00 98.19 82 LEU A N 1
ATOM 687 C CA . LEU A 1 82 ? -3.797 -11.063 5.187 1.00 98.19 82 LEU A CA 1
ATOM 688 C C . LEU A 1 82 ? -3.416 -9.830 4.350 1.00 98.19 82 LEU A C 1
ATOM 690 O O . LEU A 1 82 ? -3.348 -9.918 3.124 1.00 98.19 82 LEU A O 1
ATOM 694 N N . TRP A 1 83 ? -3.158 -8.686 4.993 1.00 98.44 83 TRP A N 1
ATOM 695 C CA . TRP A 1 83 ? -2.696 -7.475 4.316 1.00 98.44 83 TRP A CA 1
ATOM 696 C C . TRP A 1 83 ? -1.326 -7.665 3.676 1.00 98.44 83 TRP A C 1
ATOM 698 O O . TRP A 1 83 ? -1.152 -7.296 2.516 1.00 98.44 83 TRP A O 1
ATOM 708 N N . PHE A 1 84 ? -0.353 -8.220 4.405 1.00 98.19 84 PHE A N 1
ATOM 709 C CA . PHE A 1 84 ? 0.998 -8.383 3.869 1.00 98.19 84 PHE A CA 1
ATOM 710 C C . PHE A 1 84 ? 1.019 -9.347 2.684 1.00 98.19 84 PHE A C 1
ATOM 712 O O . PHE A 1 84 ? 1.554 -8.985 1.640 1.00 98.19 84 PHE A O 1
ATOM 719 N N . GLU A 1 85 ? 0.335 -10.487 2.781 1.00 98.56 85 GLU A N 1
ATOM 720 C CA . GLU A 1 85 ? 0.205 -11.415 1.655 1.00 98.56 85 GLU A CA 1
ATOM 721 C C . GLU A 1 85 ? -0.490 -10.780 0.446 1.00 98.56 85 GLU A C 1
ATOM 723 O O . GLU A 1 85 ? -0.085 -10.974 -0.700 1.00 98.56 85 GLU A O 1
ATOM 728 N N . PHE A 1 86 ? -1.561 -10.018 0.679 1.00 98.50 86 PHE A N 1
ATOM 729 C CA . PHE A 1 86 ? -2.266 -9.321 -0.389 1.00 98.50 86 PHE A CA 1
ATOM 730 C C . PHE A 1 86 ? -1.386 -8.259 -1.056 1.00 98.50 86 PHE A C 1
ATOM 732 O O . PHE A 1 86 ? -1.309 -8.209 -2.284 1.00 98.50 86 PHE A O 1
ATOM 739 N N . LYS A 1 87 ? -0.704 -7.434 -0.257 1.00 98.00 87 LYS A N 1
ATOM 740 C CA . LYS A 1 87 ? 0.206 -6.393 -0.737 1.00 98.00 87 LYS A CA 1
ATOM 741 C C . LYS A 1 87 ? 1.327 -6.999 -1.576 1.00 98.00 87 LYS A C 1
ATOM 743 O O . LYS A 1 87 ? 1.624 -6.472 -2.644 1.00 98.00 87 LYS A O 1
ATOM 748 N N . ASP A 1 88 ? 1.910 -8.104 -1.123 1.00 98.19 88 ASP A N 1
ATOM 749 C CA . ASP A 1 88 ? 3.016 -8.758 -1.819 1.00 98.19 88 ASP A CA 1
ATOM 750 C C . ASP A 1 88 ? 2.564 -9.298 -3.183 1.00 98.19 88 ASP A C 1
ATOM 752 O O . ASP A 1 88 ? 3.201 -8.993 -4.190 1.00 98.19 88 ASP A O 1
ATOM 756 N N . ARG A 1 89 ? 1.383 -9.933 -3.270 1.00 98.44 89 ARG A N 1
ATOM 757 C CA . ARG A 1 89 ? 0.790 -10.336 -4.563 1.00 98.44 89 ARG A CA 1
ATOM 758 C C . ARG A 1 89 ? 0.559 -9.156 -5.512 1.00 98.44 89 ARG A C 1
ATOM 760 O O . ARG A 1 89 ? 0.783 -9.275 -6.716 1.00 98.44 89 ARG A O 1
ATOM 767 N N . MET A 1 90 ? 0.108 -8.011 -4.997 1.00 98.25 90 MET A N 1
ATOM 768 C CA . MET A 1 90 ? -0.091 -6.810 -5.820 1.00 98.25 90 MET A CA 1
ATOM 769 C C . MET A 1 90 ? 1.239 -6.230 -6.322 1.00 98.25 90 MET A C 1
ATOM 771 O O . MET A 1 90 ? 1.307 -5.740 -7.449 1.00 98.25 90 MET A O 1
ATOM 775 N N . TYR A 1 91 ? 2.300 -6.316 -5.518 1.00 97.12 91 TYR A N 1
ATOM 776 C CA . TYR A 1 91 ? 3.633 -5.836 -5.884 1.00 97.12 91 TYR A CA 1
ATOM 777 C C . TYR A 1 91 ? 4.285 -6.754 -6.921 1.00 97.12 91 TYR A C 1
ATOM 779 O O . TYR A 1 91 ? 4.815 -6.265 -7.916 1.00 97.12 91 TYR A O 1
ATOM 787 N N . GLU A 1 92 ? 4.184 -8.072 -6.740 1.00 97.69 92 GLU A N 1
ATOM 788 C CA . GLU A 1 92 ? 4.611 -9.058 -7.738 1.00 97.69 92 GLU A CA 1
ATOM 789 C C . GLU A 1 92 ? 3.907 -8.819 -9.074 1.00 97.69 92 GLU A C 1
ATOM 791 O O . GLU A 1 92 ? 4.560 -8.733 -10.115 1.00 97.69 92 GLU A O 1
ATOM 796 N N . LYS A 1 93 ? 2.582 -8.623 -9.042 1.00 97.31 93 LYS A N 1
ATOM 797 C CA . LYS A 1 93 ? 1.804 -8.295 -10.236 1.00 97.31 93 LYS A CA 1
ATOM 798 C C . LYS A 1 93 ? 2.312 -7.026 -10.919 1.00 97.31 93 LYS A C 1
ATOM 800 O O . LYS A 1 93 ? 2.514 -7.042 -12.128 1.00 97.31 93 LYS A O 1
ATOM 805 N N . TYR A 1 94 ? 2.543 -5.951 -10.168 1.00 96.50 94 TYR A N 1
ATOM 806 C CA . TYR A 1 94 ? 3.066 -4.705 -10.729 1.00 96.50 94 TYR A CA 1
ATOM 807 C C . TYR A 1 94 ? 4.431 -4.895 -11.401 1.00 96.50 94 TYR A C 1
ATOM 809 O O . TYR A 1 94 ? 4.649 -4.389 -12.503 1.00 96.50 94 TYR A O 1
ATOM 817 N N . VAL A 1 95 ? 5.341 -5.636 -10.763 1.00 96.12 95 VAL A N 1
ATOM 818 C CA . VAL A 1 95 ? 6.668 -5.935 -11.319 1.00 96.12 95 VAL A CA 1
ATOM 819 C C . VAL A 1 95 ? 6.536 -6.725 -12.619 1.00 96.12 95 VAL A C 1
ATOM 821 O O . VAL A 1 95 ? 7.168 -6.366 -13.613 1.00 96.12 95 VAL A O 1
ATOM 824 N N . ILE A 1 96 ? 5.686 -7.756 -12.639 1.00 96.25 96 ILE A N 1
ATOM 825 C CA . ILE A 1 96 ? 5.425 -8.572 -13.830 1.00 96.25 96 ILE A CA 1
ATOM 826 C C . ILE A 1 96 ? 4.832 -7.715 -14.952 1.00 96.25 96 ILE A C 1
ATOM 828 O O . ILE A 1 96 ? 5.364 -7.721 -16.059 1.00 96.25 96 ILE A O 1
ATOM 832 N N . ASP A 1 97 ? 3.778 -6.948 -14.674 1.00 95.44 97 ASP A N 1
ATOM 833 C CA . ASP A 1 97 ? 3.107 -6.111 -15.673 1.00 95.44 97 ASP A CA 1
ATOM 834 C C . ASP A 1 97 ? 4.071 -5.051 -16.242 1.00 95.44 97 ASP A C 1
ATOM 836 O O . ASP A 1 97 ? 4.145 -4.858 -17.457 1.00 95.44 97 ASP A O 1
ATOM 840 N N . SER A 1 98 ? 4.877 -4.421 -15.380 1.00 94.31 98 SER A N 1
ATOM 841 C CA . SER A 1 98 ? 5.892 -3.432 -15.774 1.00 94.31 98 SER A CA 1
ATOM 842 C C . SER A 1 98 ? 7.000 -4.042 -16.628 1.00 94.31 98 SER A C 1
ATOM 844 O O . SER A 1 98 ? 7.467 -3.425 -17.588 1.00 94.31 98 SER A O 1
ATOM 846 N N . TYR A 1 99 ? 7.438 -5.253 -16.279 1.00 94.44 99 TYR A N 1
ATOM 847 C CA . TYR A 1 99 ? 8.425 -5.997 -17.050 1.00 94.44 99 TYR A CA 1
ATOM 848 C C . TYR A 1 99 ? 7.880 -6.359 -18.432 1.00 94.44 99 TYR A C 1
ATOM 850 O O . TYR A 1 99 ? 8.527 -6.052 -19.434 1.00 94.44 99 TYR A O 1
ATOM 858 N N . LEU A 1 100 ? 6.679 -6.948 -18.486 1.00 94.75 100 LEU A N 1
ATOM 859 C CA . LEU A 1 100 ? 6.022 -7.350 -19.728 1.00 94.75 100 LEU A CA 1
ATOM 860 C C . LEU A 1 100 ? 5.840 -6.15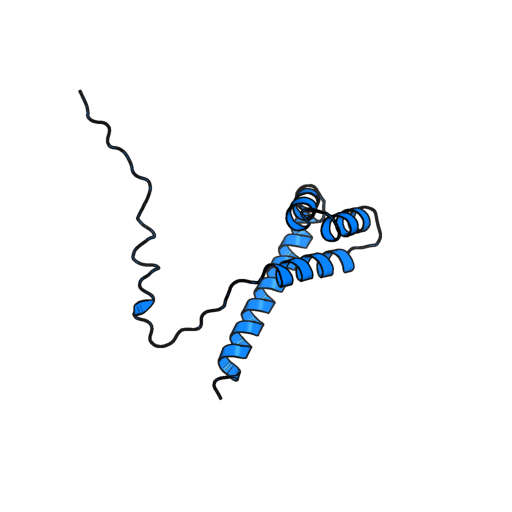6 -20.663 1.00 94.75 100 LEU A C 1
ATOM 862 O O . LEU A 1 100 ? 6.284 -6.228 -21.805 1.00 94.75 100 LEU A O 1
ATOM 866 N N . TYR A 1 101 ? 5.304 -5.040 -20.158 1.00 92.94 101 TYR A N 1
ATOM 867 C CA . TYR A 1 101 ? 5.158 -3.804 -20.930 1.00 92.94 101 TYR A CA 1
ATOM 868 C C . TYR A 1 101 ? 6.485 -3.385 -21.586 1.00 92.94 101 TYR A C 1
ATOM 870 O O . TYR A 1 101 ? 6.547 -3.158 -22.792 1.00 92.94 101 TYR A O 1
ATOM 878 N N . LYS A 1 102 ? 7.583 -3.363 -20.819 1.00 91.25 102 LYS A N 1
ATOM 879 C CA . LYS A 1 102 ? 8.900 -2.924 -21.310 1.00 91.25 102 LYS A CA 1
ATOM 880 C C . LYS A 1 102 ? 9.532 -3.865 -22.338 1.00 91.25 102 LYS A C 1
ATOM 882 O O . LYS A 1 102 ? 10.345 -3.398 -23.134 1.00 91.25 102 LYS A O 1
ATOM 887 N N . ILE A 1 103 ? 9.222 -5.164 -22.314 1.00 91.38 103 ILE A N 1
ATOM 888 C CA . ILE A 1 103 ? 9.752 -6.114 -23.307 1.00 91.38 103 ILE A CA 1
ATOM 889 C C . ILE A 1 103 ? 8.874 -6.221 -24.557 1.00 91.38 103 ILE A C 1
ATOM 891 O O . ILE A 1 103 ? 9.403 -6.531 -25.619 1.00 91.38 103 ILE A O 1
ATOM 895 N N . THR A 1 104 ? 7.568 -5.948 -24.461 1.00 87.81 104 THR A N 1
ATOM 896 C CA . THR A 1 104 ? 6.645 -6.001 -25.609 1.00 87.81 104 THR A CA 1
ATOM 897 C C . THR A 1 104 ? 6.579 -4.695 -26.397 1.00 87.81 104 THR A C 1
ATOM 8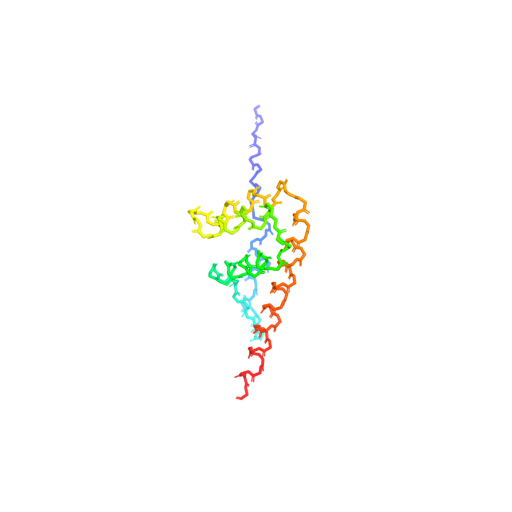99 O O . THR A 1 104 ? 6.307 -4.738 -27.589 1.00 87.81 104 THR A O 1
ATOM 902 N N . ASP A 1 105 ? 6.845 -3.551 -25.759 1.00 70.94 105 ASP A N 1
ATOM 903 C CA . ASP A 1 105 ? 6.855 -2.217 -26.394 1.00 70.94 105 ASP A CA 1
ATOM 904 C C . ASP A 1 105 ? 8.185 -1.913 -27.125 1.00 70.94 105 ASP A C 1
ATOM 906 O O . ASP A 1 105 ? 8.343 -0.880 -27.765 1.00 70.94 105 ASP A O 1
ATOM 910 N N . LYS A 1 106 ? 9.166 -2.829 -27.061 1.00 57.41 106 LYS A N 1
ATOM 911 C CA . LYS A 1 106 ? 10.422 -2.786 -27.841 1.00 57.41 106 LYS A CA 1
ATOM 912 C C . LYS A 1 106 ? 10.290 -3.420 -29.245 1.00 57.41 106 LYS A C 1
ATOM 914 O O . LYS A 1 106 ? 11.278 -3.941 -29.765 1.00 57.41 106 LYS A O 1
ATOM 919 N N . GLY A 1 107 ? 9.086 -3.409 -29.825 1.00 47.53 107 GLY A N 1
ATOM 920 C CA . GLY A 1 107 ? 8.771 -3.934 -31.163 1.00 47.53 107 GLY A CA 1
ATOM 921 C C . GLY A 1 107 ? 8.700 -2.852 -32.229 1.00 47.53 107 GLY A C 1
ATOM 922 O O . GLY A 1 107 ? 7.974 -1.864 -31.997 1.00 47.53 107 GLY A O 1
#